Protein AF-A0A847YAA8-F1 (afdb_monomer_lite)

Radius of gyration: 14.62 Å; chains: 1; bounding box: 31×25×46 Å

Sequence (102 aa):
MAKKKAVNKKKREAALGKPLTAREKQVVRLISLGCSVKEAAAVLKLAVSTVDNHKANAMRKLGTDKVALVTRLAIKKRISTLSDRLTPLEKRRSGRKDDGWN

pLDDT: mean 88.73, std 13.27, range [49.28, 98.38]

Structure (mmCIF, N/CA/C/O backbone):
data_AF-A0A847YAA8-F1
#
_entry.id   AF-A0A847YAA8-F1
#
loop_
_atom_site.group_PDB
_atom_site.id
_atom_site.type_symbol
_atom_site.label_atom_id
_atom_site.label_alt_id
_atom_site.label_comp_id
_atom_site.label_asym_id
_atom_site.label_entity_id
_atom_site.label_seq_id
_atom_site.pdbx_PDB_ins_code
_atom_site.Cartn_x
_atom_site.Cartn_y
_atom_site.Cartn_z
_atom_site.occupancy
_atom_site.B_iso_or_equiv
_atom_site.auth_seq_id
_atom_site.auth_comp_id
_atom_site.auth_asym_id
_atom_site.auth_atom_id
_atom_site.pdbx_PDB_model_num
ATOM 1 N N . MET A 1 1 ? 17.802 -2.231 26.398 1.00 57.50 1 MET A N 1
ATOM 2 C CA . MET A 1 1 ? 16.939 -2.648 25.258 1.00 57.50 1 MET A CA 1
ATOM 3 C C . MET A 1 1 ? 15.418 -2.585 25.531 1.00 57.50 1 MET A C 1
ATOM 5 O O . MET A 1 1 ? 14.656 -2.516 24.573 1.00 57.50 1 MET A O 1
ATOM 9 N N . ALA A 1 2 ? 14.942 -2.527 26.788 1.00 60.06 2 ALA A N 1
ATOM 10 C CA . ALA A 1 2 ? 13.504 -2.538 27.128 1.00 60.06 2 ALA A CA 1
ATOM 11 C C . ALA A 1 2 ? 12.713 -1.251 26.776 1.00 60.06 2 ALA A C 1
ATOM 13 O O . ALA A 1 2 ? 11.557 -1.331 26.362 1.00 60.06 2 ALA A O 1
ATOM 14 N N . LYS A 1 3 ? 13.339 -0.065 26.849 1.00 55.25 3 LYS A N 1
ATOM 15 C CA . LYS A 1 3 ? 12.664 1.227 26.592 1.00 55.25 3 LYS A CA 1
ATOM 16 C C . LYS A 1 3 ? 12.156 1.382 25.143 1.00 55.25 3 LYS A C 1
ATOM 18 O O . LYS A 1 3 ? 11.055 1.882 24.933 1.00 55.25 3 LYS A O 1
ATOM 23 N N . LYS A 1 4 ? 12.895 0.882 24.136 1.00 57.88 4 LYS A N 1
ATOM 24 C CA . LYS A 1 4 ? 12.489 0.950 22.710 1.00 57.88 4 LYS A CA 1
ATOM 25 C C . LYS A 1 4 ? 11.220 0.137 22.407 1.00 57.88 4 LYS A C 1
ATOM 27 O O . LYS A 1 4 ? 10.392 0.585 21.616 1.00 57.88 4 LYS A O 1
ATOM 32 N N . LYS A 1 5 ? 11.037 -1.032 23.040 1.00 60.47 5 LYS A N 1
ATOM 33 C CA . LYS A 1 5 ? 9.853 -1.887 22.823 1.00 60.47 5 LYS A CA 1
ATOM 34 C C . LYS A 1 5 ? 8.568 -1.234 23.353 1.00 60.47 5 LYS A C 1
ATOM 36 O O . LYS A 1 5 ? 7.559 -1.240 22.651 1.00 60.47 5 LYS A O 1
ATOM 41 N N . ALA A 1 6 ? 8.624 -0.614 24.534 1.00 66.88 6 ALA A N 1
ATOM 42 C CA . ALA A 1 6 ? 7.477 0.064 25.146 1.00 66.88 6 ALA A CA 1
ATOM 43 C C . ALA A 1 6 ? 7.008 1.289 24.335 1.00 66.88 6 ALA A C 1
ATOM 45 O O . ALA A 1 6 ? 5.813 1.452 24.088 1.00 66.88 6 ALA A O 1
ATOM 46 N N . VAL A 1 7 ? 7.948 2.101 23.835 1.00 67.44 7 VAL A N 1
ATOM 47 C CA . VAL A 1 7 ? 7.640 3.268 22.985 1.00 67.44 7 VAL A CA 1
ATOM 48 C C . VAL A 1 7 ? 6.984 2.842 21.667 1.00 67.44 7 VAL A C 1
ATOM 50 O O . VAL A 1 7 ? 6.008 3.454 21.228 1.00 67.44 7 VAL A O 1
ATOM 53 N N . ASN A 1 8 ? 7.466 1.756 21.050 1.00 73.31 8 ASN A N 1
ATOM 54 C CA . ASN A 1 8 ? 6.894 1.263 19.798 1.00 73.31 8 ASN A CA 1
ATOM 55 C C . ASN A 1 8 ? 5.485 0.670 19.993 1.00 73.31 8 ASN A C 1
ATOM 57 O O . ASN A 1 8 ? 4.631 0.844 19.127 1.00 73.31 8 ASN A O 1
ATOM 61 N N . LYS A 1 9 ? 5.210 0.031 21.140 1.00 71.19 9 LYS A N 1
ATOM 62 C CA . LYS A 1 9 ? 3.871 -0.477 21.493 1.00 71.19 9 LYS A CA 1
ATOM 63 C C . LYS A 1 9 ? 2.850 0.660 21.617 1.00 71.19 9 LYS A C 1
ATOM 65 O O . LYS A 1 9 ? 1.844 0.645 20.913 1.00 71.19 9 LYS A O 1
ATOM 70 N N . LYS A 1 10 ? 3.171 1.702 22.392 1.00 71.75 10 LYS A N 1
ATOM 71 C CA . LYS A 1 10 ? 2.291 2.868 22.597 1.00 71.75 10 LYS A CA 1
ATOM 72 C C . LYS A 1 10 ? 1.976 3.597 21.280 1.00 71.75 10 LYS A C 1
ATOM 74 O O . LYS A 1 10 ? 0.845 4.007 21.037 1.00 71.75 10 LYS A O 1
ATOM 79 N N . LYS A 1 11 ? 2.957 3.692 20.371 1.00 70.19 11 LYS A N 1
ATOM 80 C CA . LYS A 1 11 ? 2.774 4.276 19.027 1.00 70.19 11 LYS A CA 1
ATOM 81 C C . LYS A 1 11 ? 1.915 3.403 18.096 1.00 70.19 11 LYS A C 1
ATOM 83 O O . LYS A 1 11 ? 1.255 3.944 17.208 1.00 70.19 11 LYS A O 1
ATOM 88 N N . ARG A 1 12 ? 1.917 2.073 18.270 1.00 69.19 12 ARG A N 1
ATOM 89 C CA . ARG A 1 12 ? 1.026 1.144 17.545 1.00 69.19 12 ARG A CA 1
ATOM 90 C C . ARG A 1 12 ? -0.418 1.294 18.001 1.00 69.19 12 ARG A C 1
ATOM 92 O O . ARG A 1 12 ? -1.277 1.484 17.148 1.00 69.19 12 ARG A O 1
ATOM 99 N N . GLU A 1 13 ? -0.652 1.312 19.307 1.00 75.62 13 GLU A N 1
ATOM 100 C CA . GLU A 1 13 ? -1.982 1.514 19.896 1.00 75.62 13 GLU A CA 1
ATOM 101 C C . GLU A 1 13 ? -2.568 2.873 19.495 1.00 75.62 13 GLU A C 1
ATOM 103 O O . GLU A 1 13 ? -3.678 2.939 18.982 1.00 75.62 13 GLU A O 1
ATOM 108 N N . ALA A 1 14 ? -1.774 3.946 19.575 1.00 77.06 14 ALA A N 1
ATOM 109 C CA . ALA A 1 14 ? -2.214 5.284 19.182 1.00 77.06 14 ALA A CA 1
ATOM 110 C C . ALA A 1 14 ? -2.495 5.447 17.677 1.00 77.06 14 ALA A C 1
ATOM 112 O O . ALA A 1 14 ? -3.039 6.473 17.269 1.00 77.06 14 ALA A O 1
ATOM 113 N N . ALA A 1 15 ? -2.059 4.517 16.824 1.00 78.62 15 ALA A N 1
ATOM 114 C CA . ALA A 1 15 ? -2.300 4.560 15.383 1.00 78.62 15 ALA A CA 1
ATOM 115 C C . ALA A 1 15 ? -3.409 3.603 14.931 1.00 78.62 15 ALA A C 1
ATOM 117 O O . ALA A 1 15 ? -3.905 3.758 13.814 1.00 78.62 15 ALA A O 1
ATOM 118 N N . LEU A 1 16 ? -3.785 2.638 15.770 1.00 85.69 16 LEU A N 1
ATOM 119 C CA . LEU A 1 16 ? -4.816 1.656 15.476 1.00 85.69 16 LEU A CA 1
ATOM 120 C C . LEU A 1 16 ? -6.153 2.357 15.208 1.00 85.69 16 LEU A C 1
ATOM 122 O O . LEU A 1 16 ? -6.544 3.268 15.932 1.00 85.69 16 LEU A O 1
ATOM 126 N N . GLY A 1 17 ? -6.840 1.970 14.134 1.00 83.38 17 GLY A N 1
ATOM 127 C CA . GLY A 1 17 ? -8.149 2.531 13.793 1.00 83.38 17 GLY A CA 1
ATOM 128 C C . GLY A 1 17 ? -8.117 3.927 13.162 1.00 83.38 17 GLY A C 1
ATOM 129 O O . GLY A 1 17 ? -9.160 4.393 12.705 1.00 83.38 17 GLY A O 1
ATOM 130 N N . LYS A 1 18 ? -6.949 4.581 13.047 1.00 91.19 18 LYS A N 1
ATOM 131 C CA . LYS A 1 18 ? -6.846 5.852 12.314 1.00 91.19 18 LYS A CA 1
ATOM 132 C C . LYS A 1 18 ? -7.166 5.665 10.826 1.00 91.19 18 LYS A C 1
ATOM 134 O O . LYS A 1 18 ? -6.776 4.648 10.242 1.00 91.19 18 LYS A O 1
ATOM 139 N N . PRO A 1 19 ? -7.789 6.663 10.172 1.00 93.50 19 PRO A N 1
ATOM 140 C CA . PRO A 1 19 ? -7.986 6.641 8.731 1.00 93.50 19 PRO A CA 1
ATOM 141 C C . PRO A 1 19 ? -6.667 6.473 7.966 1.00 93.50 19 PRO A C 1
ATOM 143 O O . PRO A 1 19 ? -5.625 7.049 8.314 1.00 93.50 19 PRO A O 1
ATOM 146 N N . LEU A 1 20 ? -6.719 5.678 6.896 1.00 96.00 20 LEU A N 1
ATOM 147 C CA . LEU A 1 20 ? -5.615 5.586 5.949 1.00 96.00 20 LEU A CA 1
ATOM 148 C C . LEU A 1 20 ? -5.526 6.873 5.129 1.00 96.00 20 LEU A C 1
ATOM 150 O O . LEU A 1 20 ? -6.546 7.383 4.655 1.00 96.00 20 LEU A O 1
ATOM 154 N N . THR A 1 21 ? -4.308 7.368 4.926 1.00 97.00 21 THR A N 1
ATOM 155 C CA . THR A 1 21 ? -4.052 8.475 3.997 1.00 97.00 21 THR A CA 1
ATOM 156 C C . THR A 1 21 ? -4.265 8.023 2.553 1.00 97.00 21 THR A C 1
ATOM 158 O O . THR A 1 21 ? -4.298 6.825 2.263 1.00 97.00 21 THR A O 1
ATOM 161 N N . ALA A 1 22 ? -4.371 8.970 1.617 1.00 97.19 22 ALA A N 1
ATOM 162 C CA . ALA A 1 22 ? -4.509 8.650 0.195 1.00 97.19 22 ALA A CA 1
ATOM 163 C C . ALA A 1 22 ? -3.381 7.728 -0.306 1.00 97.19 22 ALA A C 1
ATOM 165 O O . ALA A 1 22 ? -3.639 6.738 -0.989 1.00 97.19 22 ALA A O 1
ATOM 166 N N . ARG A 1 23 ? -2.136 7.996 0.107 1.00 97.44 23 ARG A N 1
ATOM 167 C CA . ARG A 1 23 ? -0.981 7.198 -0.318 1.00 97.44 23 ARG A CA 1
ATOM 168 C C . ARG A 1 23 ? -0.954 5.810 0.309 1.00 97.44 23 ARG A C 1
ATOM 170 O O . ARG A 1 23 ? -0.652 4.835 -0.368 1.00 97.44 23 ARG A O 1
ATOM 177 N N . GLU A 1 24 ? -1.331 5.703 1.579 1.00 97.75 24 GLU A N 1
ATOM 178 C CA . GLU A 1 24 ? -1.486 4.411 2.252 1.00 97.75 24 GLU A CA 1
ATOM 179 C C . 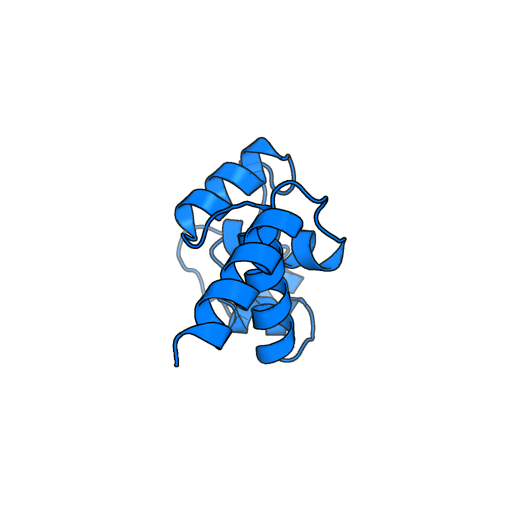GLU A 1 24 ? -2.580 3.559 1.597 1.00 97.75 24 GLU A C 1
ATOM 181 O O . GLU A 1 24 ? -2.374 2.364 1.409 1.00 97.75 24 GLU A O 1
ATOM 186 N N . LYS A 1 25 ? -3.709 4.161 1.191 1.00 98.00 25 LYS A N 1
ATOM 187 C CA . LYS A 1 25 ? -4.772 3.459 0.450 1.00 98.00 25 LYS A CA 1
ATOM 188 C C . LYS A 1 25 ? -4.271 2.922 -0.891 1.00 98.00 25 LYS A C 1
ATOM 190 O O . LYS A 1 25 ? -4.538 1.769 -1.202 1.00 98.00 25 LYS A O 1
ATOM 195 N N . GLN A 1 26 ? -3.515 3.719 -1.649 1.00 98.12 26 GLN A N 1
ATOM 196 C CA . GLN A 1 26 ? -2.920 3.278 -2.919 1.00 98.12 26 GLN A CA 1
ATOM 197 C C . GLN A 1 26 ? -1.977 2.085 -2.722 1.00 98.12 26 GLN A C 1
ATOM 199 O O . GLN A 1 26 ? -2.057 1.107 -3.459 1.00 98.12 26 GLN A O 1
ATOM 204 N N . VAL A 1 27 ? -1.121 2.135 -1.698 1.00 98.06 27 VAL A N 1
ATOM 205 C CA . VAL A 1 27 ? -0.211 1.027 -1.373 1.00 98.06 27 VAL A CA 1
ATOM 206 C C . VAL A 1 27 ? -0.985 -0.217 -0.932 1.00 98.06 27 VAL A C 1
ATOM 208 O O . VAL A 1 27 ? -0.692 -1.309 -1.406 1.00 98.06 27 VAL A O 1
ATOM 211 N N . VAL A 1 28 ? -2.003 -0.067 -0.079 1.00 97.94 28 VAL A N 1
ATOM 212 C CA . VAL A 1 28 ? -2.865 -1.182 0.349 1.00 97.94 28 VAL A CA 1
ATOM 213 C C . VAL A 1 28 ? -3.596 -1.814 -0.833 1.00 97.94 28 VAL A C 1
ATOM 215 O O . VAL A 1 28 ? -3.623 -3.037 -0.898 1.00 97.94 28 VAL A O 1
ATOM 218 N N . ARG A 1 29 ? -4.123 -1.015 -1.774 1.00 97.81 29 ARG A N 1
ATOM 219 C CA . ARG A 1 29 ? -4.755 -1.518 -3.005 1.00 97.81 29 ARG A CA 1
ATOM 220 C C . ARG A 1 29 ? -3.782 -2.375 -3.814 1.00 97.81 29 ARG A C 1
ATOM 222 O O . ARG A 1 29 ? -4.102 -3.502 -4.161 1.00 97.81 29 ARG A O 1
ATOM 229 N N . LEU A 1 30 ? -2.580 -1.873 -4.093 1.00 96.88 30 LEU A N 1
ATOM 230 C CA . LEU A 1 30 ? -1.606 -2.626 -4.893 1.00 96.88 30 LEU A CA 1
ATOM 231 C C . LEU A 1 30 ? -1.184 -3.925 -4.195 1.00 96.88 30 LEU A C 1
ATOM 233 O O . LEU A 1 30 ? -1.107 -4.968 -4.835 1.00 96.88 30 LEU A O 1
ATOM 237 N N . ILE A 1 31 ? -0.987 -3.889 -2.875 1.00 96.12 31 ILE A N 1
ATOM 238 C CA . ILE A 1 31 ? -0.678 -5.087 -2.085 1.00 96.12 31 ILE A CA 1
ATOM 239 C C . ILE A 1 31 ? -1.846 -6.083 -2.092 1.00 96.12 31 ILE A C 1
ATOM 241 O O . ILE A 1 31 ? -1.602 -7.282 -2.189 1.00 96.12 31 ILE A O 1
ATOM 245 N N . SER A 1 32 ? -3.102 -5.623 -2.009 1.00 96.19 32 SER A N 1
ATOM 246 C CA . SER A 1 32 ? -4.268 -6.516 -2.085 1.00 96.19 32 SER A CA 1
ATOM 247 C C . SER A 1 32 ? -4.447 -7.144 -3.466 1.00 96.19 32 SER A C 1
ATOM 249 O O . SER A 1 32 ? -5.010 -8.226 -3.558 1.00 96.19 32 SER A O 1
ATOM 251 N N . LEU A 1 33 ? -3.921 -6.505 -4.515 1.00 93.94 33 LEU A N 1
ATOM 252 C CA . LEU A 1 33 ? -3.814 -7.057 -5.872 1.00 93.94 33 LEU A CA 1
ATOM 253 C C . LEU A 1 33 ? -2.578 -7.963 -6.054 1.00 93.94 33 LEU A C 1
ATOM 255 O O . LEU A 1 33 ? -2.238 -8.359 -7.169 1.00 93.94 33 LEU A O 1
ATOM 259 N N . GLY A 1 34 ? -1.866 -8.276 -4.969 1.00 92.56 34 GLY A N 1
ATOM 260 C CA . GLY A 1 34 ? -0.711 -9.169 -4.972 1.00 92.56 34 GLY A CA 1
ATOM 261 C C . GLY A 1 34 ? 0.611 -8.515 -5.373 1.00 92.56 34 GLY A C 1
ATOM 262 O O . GLY A 1 34 ? 1.594 -9.232 -5.518 1.00 92.56 34 GLY A O 1
ATOM 263 N N . CYS A 1 35 ? 0.677 -7.187 -5.533 1.00 94.12 35 CYS A N 1
ATOM 264 C CA . CYS A 1 35 ? 1.947 -6.537 -5.847 1.00 94.12 35 CYS A CA 1
ATOM 265 C C . CYS A 1 35 ? 2.935 -6.620 -4.678 1.00 94.12 35 CYS A C 1
ATOM 267 O O . CYS A 1 35 ? 2.604 -6.327 -3.521 1.00 94.12 35 CYS A O 1
ATOM 269 N N . SER A 1 36 ? 4.195 -6.898 -5.001 1.00 95.00 36 SER A N 1
ATOM 270 C CA . SER A 1 36 ? 5.305 -6.711 -4.071 1.00 95.00 36 SER A CA 1
ATOM 271 C C . SER A 1 36 ? 5.555 -5.221 -3.791 1.00 95.00 36 SER A C 1
ATOM 273 O O . SER A 1 36 ? 5.115 -4.331 -4.519 1.00 95.00 36 SER A O 1
ATOM 275 N N . VAL A 1 37 ? 6.319 -4.917 -2.736 1.00 96.56 37 VAL A N 1
ATOM 276 C CA . VAL A 1 37 ? 6.703 -3.528 -2.411 1.00 96.56 37 VAL A CA 1
ATOM 277 C C . VAL A 1 37 ? 7.497 -2.888 -3.555 1.00 96.56 37 VAL A C 1
ATOM 279 O O . VAL A 1 37 ? 7.317 -1.706 -3.839 1.00 96.56 37 VAL A O 1
ATOM 282 N N . LYS A 1 38 ? 8.343 -3.671 -4.238 1.00 96.62 38 LYS A N 1
ATOM 283 C CA . LYS A 1 38 ? 9.131 -3.209 -5.389 1.00 96.62 38 LYS A CA 1
ATOM 284 C C . LYS A 1 38 ? 8.232 -2.864 -6.575 1.00 96.62 38 LYS A C 1
ATOM 286 O O . LYS A 1 38 ? 8.370 -1.794 -7.159 1.00 96.62 38 LYS A O 1
ATOM 291 N N . GLU A 1 39 ? 7.270 -3.728 -6.878 1.00 96.00 39 GLU A N 1
ATOM 292 C CA . GLU A 1 39 ? 6.300 -3.513 -7.955 1.00 96.00 39 GLU A CA 1
ATOM 293 C C . GLU A 1 39 ? 5.405 -2.309 -7.669 1.00 96.00 39 GLU A C 1
ATOM 295 O O . GLU A 1 39 ? 5.230 -1.441 -8.521 1.00 96.00 39 GLU A O 1
ATOM 300 N N . ALA A 1 40 ? 4.892 -2.204 -6.442 1.00 97.25 40 ALA A N 1
ATOM 301 C CA . ALA A 1 40 ? 4.091 -1.063 -6.026 1.00 97.25 40 ALA A CA 1
ATOM 302 C C . ALA A 1 40 ? 4.893 0.247 -6.101 1.00 97.25 40 ALA A C 1
ATOM 304 O O . ALA A 1 40 ? 4.362 1.271 -6.527 1.00 97.25 40 ALA A O 1
ATOM 305 N N . ALA A 1 41 ? 6.182 0.226 -5.750 1.00 98.00 41 ALA A N 1
ATOM 306 C CA . ALA A 1 41 ? 7.074 1.372 -5.909 1.00 98.00 41 ALA A CA 1
ATOM 307 C C . ALA A 1 41 ? 7.241 1.784 -7.376 1.00 98.00 41 ALA A C 1
ATOM 309 O O . ALA A 1 41 ? 7.110 2.971 -7.688 1.00 98.00 41 ALA A O 1
ATOM 310 N N . ALA A 1 42 ? 7.420 0.820 -8.280 1.00 97.12 42 ALA A N 1
ATOM 311 C CA . ALA A 1 42 ? 7.501 1.082 -9.714 1.00 97.12 42 ALA A CA 1
ATOM 312 C C . ALA A 1 42 ? 6.186 1.661 -10.274 1.00 97.12 42 ALA A C 1
ATOM 314 O O . ALA A 1 42 ? 6.193 2.659 -10.998 1.00 97.12 42 ALA A O 1
ATOM 315 N N . VAL A 1 43 ? 5.039 1.104 -9.872 1.00 97.19 43 VAL A N 1
ATOM 316 C CA . VAL A 1 43 ? 3.706 1.597 -10.255 1.00 97.19 43 VAL A CA 1
ATOM 317 C C . VAL A 1 43 ? 3.489 3.042 -9.805 1.00 97.19 43 VAL A C 1
ATOM 319 O O . VAL A 1 43 ? 3.080 3.898 -10.602 1.00 97.19 43 VAL A O 1
ATOM 322 N N . LEU A 1 44 ? 3.795 3.313 -8.534 1.00 97.44 44 LEU A N 1
ATOM 323 C CA . LEU A 1 44 ? 3.564 4.593 -7.873 1.00 97.44 44 LEU A CA 1
ATOM 324 C C . LEU A 1 44 ? 4.660 5.635 -8.141 1.00 97.44 44 LEU A C 1
ATOM 326 O O . LEU A 1 44 ? 4.503 6.770 -7.681 1.00 97.44 44 LEU A O 1
ATOM 330 N N . LYS A 1 45 ? 5.726 5.268 -8.869 1.00 97.25 45 LYS A N 1
ATOM 331 C CA . LYS A 1 45 ? 6.922 6.087 -9.129 1.00 97.25 45 LYS A CA 1
ATOM 332 C C . LYS A 1 45 ? 7.557 6.628 -7.840 1.00 97.25 45 LYS A C 1
ATOM 334 O O . LYS A 1 45 ? 7.768 7.828 -7.696 1.00 97.25 45 LYS A O 1
ATOM 339 N N . LEU A 1 46 ? 7.815 5.742 -6.880 1.00 97.44 46 LEU A N 1
ATOM 340 C CA . LEU A 1 46 ? 8.473 6.070 -5.611 1.00 97.44 46 LEU A CA 1
ATOM 341 C C . LEU A 1 46 ? 9.690 5.190 -5.364 1.00 97.44 46 LEU A C 1
ATOM 343 O O . LEU A 1 46 ? 9.825 4.119 -5.946 1.00 97.44 46 LEU A O 1
ATOM 347 N N . ALA A 1 47 ? 10.523 5.606 -4.412 1.00 98.12 47 ALA A N 1
ATOM 348 C CA . ALA A 1 47 ? 11.513 4.719 -3.829 1.00 98.12 47 ALA A CA 1
ATOM 349 C C . ALA A 1 47 ? 10.835 3.553 -3.086 1.00 98.12 47 ALA A C 1
ATOM 351 O O . ALA A 1 47 ? 9.798 3.714 -2.432 1.00 98.12 47 ALA A O 1
ATOM 352 N N . VAL A 1 48 ? 11.464 2.376 -3.143 1.00 98.25 48 VAL A N 1
ATOM 353 C CA . VAL A 1 48 ? 10.999 1.155 -2.462 1.00 98.25 48 VAL A CA 1
ATOM 354 C C . VAL A 1 48 ? 10.846 1.391 -0.957 1.00 98.25 48 VAL A C 1
ATOM 356 O O . VAL A 1 48 ? 9.839 0.998 -0.374 1.00 98.25 48 VAL A O 1
ATOM 359 N N . SER A 1 49 ? 11.792 2.108 -0.343 1.00 97.94 49 SER A N 1
ATOM 360 C CA . SER A 1 49 ? 11.759 2.473 1.079 1.00 97.94 49 SER A CA 1
ATOM 361 C C . SER A 1 49 ? 10.556 3.350 1.440 1.00 97.94 49 SER A C 1
ATOM 363 O O . SER A 1 49 ? 9.955 3.181 2.499 1.00 97.94 49 SER A O 1
ATOM 365 N N . THR A 1 50 ? 10.145 4.259 0.554 1.00 98.06 50 THR A N 1
ATOM 366 C CA . THR A 1 50 ? 8.960 5.100 0.763 1.00 98.06 50 THR A CA 1
ATOM 367 C C . THR A 1 50 ? 7.682 4.265 0.748 1.00 98.06 50 THR A C 1
ATOM 369 O O . THR A 1 50 ? 6.819 4.442 1.609 1.00 98.06 50 THR A O 1
ATOM 372 N N . VAL A 1 51 ? 7.554 3.327 -0.196 1.00 98.38 51 VAL A N 1
ATOM 373 C CA . VAL A 1 51 ? 6.399 2.416 -0.242 1.00 98.38 51 VAL A CA 1
ATOM 374 C C . VAL A 1 51 ? 6.384 1.479 0.956 1.00 98.38 51 VAL A C 1
ATOM 376 O O . VAL A 1 51 ? 5.319 1.278 1.537 1.00 98.38 51 VAL A O 1
ATOM 379 N N . ASP A 1 52 ? 7.540 0.968 1.377 1.00 98.06 52 ASP A N 1
ATOM 380 C CA . ASP A 1 52 ? 7.638 0.132 2.573 1.00 98.06 52 ASP A CA 1
ATOM 381 C C . ASP A 1 52 ? 7.198 0.894 3.833 1.00 98.06 52 ASP A C 1
ATO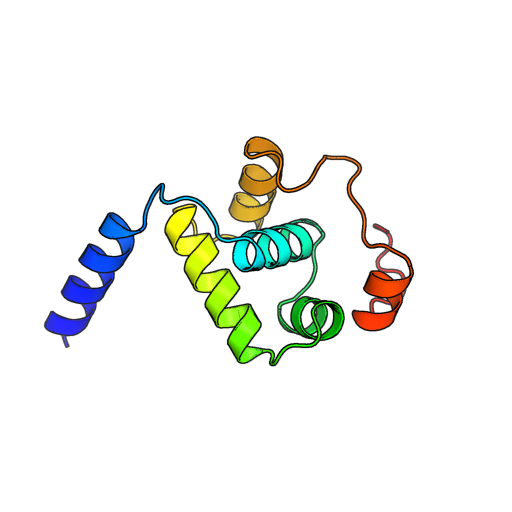M 383 O O . ASP A 1 52 ? 6.379 0.405 4.614 1.00 98.06 52 ASP A O 1
ATOM 387 N N . ASN A 1 53 ? 7.608 2.160 3.964 1.00 97.94 53 ASN A N 1
ATOM 388 C CA . ASN A 1 53 ? 7.154 3.040 5.041 1.00 97.94 53 ASN A CA 1
ATOM 389 C C . ASN A 1 53 ? 5.632 3.258 5.012 1.00 97.94 53 ASN A C 1
ATOM 391 O O . ASN A 1 53 ? 4.970 3.175 6.052 1.00 97.94 53 ASN A O 1
ATOM 395 N N . HIS A 1 54 ? 5.045 3.516 3.839 1.00 98.12 54 HIS A N 1
ATOM 396 C CA . HIS A 1 54 ? 3.591 3.638 3.702 1.00 98.12 54 HIS A CA 1
AT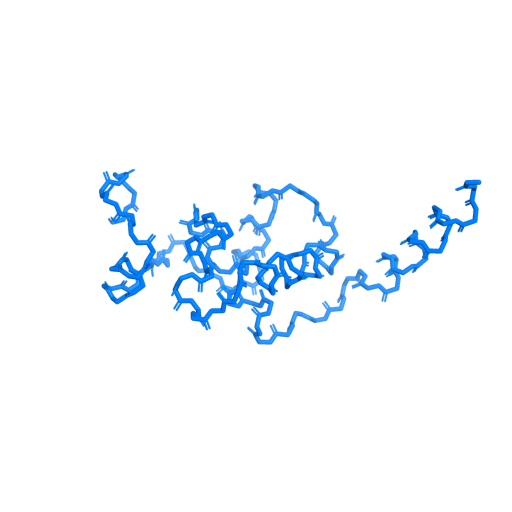OM 397 C C . HIS A 1 54 ? 2.869 2.328 4.036 1.00 98.12 54 HIS A C 1
ATOM 399 O O . HIS A 1 54 ? 1.877 2.361 4.764 1.00 98.12 54 HIS A O 1
ATOM 405 N N . LYS A 1 55 ? 3.383 1.180 3.578 1.00 97.44 55 LYS A N 1
ATOM 406 C CA . LYS A 1 55 ? 2.864 -0.153 3.906 1.00 97.44 55 LYS A CA 1
ATOM 407 C C . LYS A 1 55 ? 2.883 -0.384 5.415 1.00 97.44 55 LYS A C 1
ATOM 409 O O . LYS A 1 55 ? 1.844 -0.704 5.984 1.00 97.44 55 LYS A O 1
ATOM 414 N N . ALA A 1 56 ? 4.018 -0.167 6.076 1.00 96.31 56 ALA A N 1
ATOM 415 C CA . ALA A 1 56 ? 4.163 -0.356 7.518 1.00 96.31 56 ALA A CA 1
ATOM 416 C C . ALA A 1 56 ? 3.221 0.560 8.320 1.00 96.31 56 ALA A C 1
ATOM 418 O O . ALA A 1 56 ? 2.613 0.139 9.309 1.00 96.31 56 ALA A O 1
ATOM 419 N N . ASN A 1 57 ? 3.054 1.810 7.879 1.00 96.38 57 ASN A N 1
ATOM 420 C CA . ASN A 1 57 ? 2.103 2.746 8.474 1.00 96.38 57 ASN A CA 1
ATOM 421 C C . ASN A 1 57 ? 0.651 2.290 8.292 1.00 96.38 57 ASN A C 1
ATOM 423 O O . ASN A 1 57 ? -0.103 2.286 9.267 1.00 96.38 57 ASN A O 1
ATOM 427 N N . ALA A 1 58 ? 0.276 1.858 7.088 1.00 96.62 58 ALA A N 1
ATOM 428 C CA . ALA A 1 58 ? -1.060 1.358 6.795 1.00 96.62 58 ALA A CA 1
ATOM 429 C C . ALA A 1 58 ? -1.384 0.091 7.597 1.00 96.62 58 ALA A C 1
ATOM 431 O O . ALA A 1 58 ? -2.410 0.025 8.263 1.00 96.62 58 ALA A O 1
ATOM 432 N N . MET A 1 59 ? -0.470 -0.878 7.612 1.00 95.81 59 MET A N 1
ATOM 433 C CA . MET A 1 59 ? -0.562 -2.125 8.376 1.00 95.81 59 MET A CA 1
ATOM 434 C C . MET A 1 59 ? -0.747 -1.874 9.875 1.00 95.81 59 MET A C 1
ATOM 436 O O . MET A 1 59 ? -1.622 -2.462 10.510 1.00 95.81 59 MET A O 1
ATOM 440 N N . ARG A 1 60 ? -0.008 -0.909 10.436 1.00 95.12 60 ARG A N 1
ATOM 441 C CA . ARG A 1 60 ? -0.190 -0.474 11.826 1.00 95.12 60 ARG A CA 1
ATOM 442 C C . ARG A 1 60 ? -1.586 0.101 12.077 1.00 95.12 60 ARG A C 1
ATOM 444 O O . ARG A 1 60 ? -2.199 -0.253 13.077 1.00 95.12 60 ARG A O 1
ATOM 451 N N . LYS A 1 61 ? -2.096 0.952 11.181 1.00 95.31 61 LYS A N 1
ATOM 452 C CA . LYS A 1 61 ? -3.448 1.530 11.293 1.00 95.31 61 LYS A CA 1
ATOM 453 C C . LYS A 1 61 ? -4.553 0.482 11.136 1.00 95.31 61 LYS A C 1
ATOM 455 O O . LYS A 1 61 ? -5.578 0.562 11.809 1.00 95.31 61 LYS A O 1
ATOM 460 N N . LEU A 1 62 ? -4.323 -0.513 10.279 1.00 94.88 62 LEU A N 1
ATOM 461 C CA . LEU A 1 62 ? -5.198 -1.666 10.067 1.00 94.88 62 LEU A CA 1
ATOM 462 C C . LEU A 1 62 ? -5.112 -2.709 11.192 1.00 94.88 62 LEU A C 1
ATOM 464 O O . LEU A 1 62 ? -5.982 -3.570 11.270 1.00 94.88 62 LEU A O 1
ATOM 468 N N . GLY A 1 63 ? -4.093 -2.633 12.052 1.00 94.44 63 GLY A N 1
ATOM 469 C CA . GLY A 1 63 ? -3.901 -3.563 13.163 1.00 94.44 63 GLY A CA 1
ATOM 470 C C . GLY A 1 63 ? -3.397 -4.941 12.742 1.00 94.44 63 GLY A C 1
ATOM 471 O O . GLY A 1 63 ? -3.655 -5.918 13.435 1.00 94.44 63 GLY A O 1
ATOM 472 N N . THR A 1 64 ? -2.700 -5.050 11.608 1.00 93.56 64 THR A N 1
ATOM 473 C CA . THR A 1 64 ? -2.200 -6.337 11.114 1.00 93.56 64 THR A CA 1
ATOM 474 C C . THR A 1 64 ? -0.834 -6.214 10.456 1.00 93.56 64 THR A C 1
ATOM 476 O O . THR A 1 64 ? -0.542 -5.222 9.801 1.00 93.56 64 THR A O 1
ATOM 479 N N . ASP A 1 65 ? -0.005 -7.239 10.610 1.00 93.75 65 ASP A N 1
ATOM 480 C CA . ASP A 1 65 ? 1.284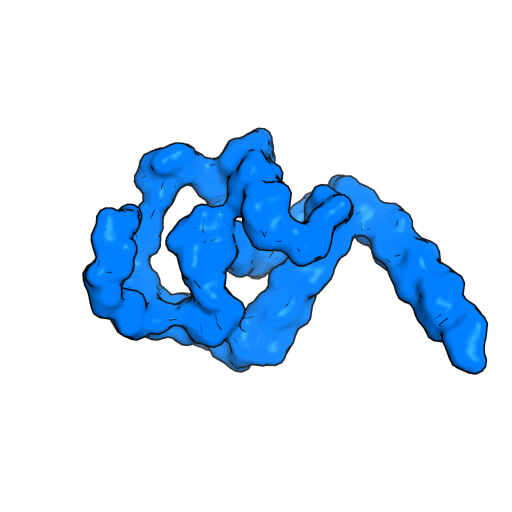 -7.431 9.944 1.00 93.75 65 ASP A CA 1
ATOM 481 C C . ASP A 1 65 ? 1.243 -8.540 8.872 1.00 93.75 65 ASP A C 1
ATOM 483 O O . ASP A 1 65 ? 2.255 -8.817 8.231 1.00 93.75 65 ASP A O 1
ATOM 487 N N . LYS A 1 66 ? 0.069 -9.136 8.618 1.00 95.56 66 LYS A N 1
ATOM 488 C CA . LYS A 1 66 ? -0.112 -10.208 7.629 1.00 95.56 66 LYS A CA 1
ATOM 489 C C . LYS A 1 66 ? -0.743 -9.669 6.351 1.00 95.56 66 LYS A C 1
ATOM 491 O O . LYS A 1 66 ? -1.829 -9.093 6.380 1.00 95.56 66 LYS A O 1
ATOM 496 N N . VAL A 1 67 ? -0.112 -9.929 5.208 1.00 94.75 67 VAL A N 1
ATOM 497 C CA . VAL A 1 67 ? -0.593 -9.476 3.887 1.00 94.75 67 VAL A CA 1
ATOM 498 C C . VAL A 1 67 ? -1.982 -10.038 3.550 1.00 94.75 67 VAL A C 1
ATOM 500 O O . VAL A 1 67 ? -2.838 -9.306 3.055 1.00 94.75 67 VAL A O 1
ATOM 503 N N . ALA A 1 68 ? -2.262 -11.296 3.903 1.00 96.06 68 ALA A N 1
ATOM 504 C CA . ALA A 1 68 ? -3.587 -11.895 3.710 1.00 96.06 68 ALA A CA 1
ATOM 505 C C . ALA A 1 68 ? -4.693 -11.125 4.461 1.00 96.06 68 ALA A C 1
ATOM 507 O O . ALA A 1 68 ? -5.770 -10.867 3.922 1.00 96.06 68 ALA A O 1
ATOM 508 N N . LEU A 1 69 ? -4.410 -10.682 5.691 1.00 96.69 69 LEU A N 1
ATOM 509 C CA . LEU A 1 69 ? -5.346 -9.869 6.469 1.00 96.69 69 LEU A CA 1
ATOM 510 C C . LEU A 1 69 ? -5.485 -8.458 5.893 1.00 96.69 69 LEU A C 1
ATOM 512 O O . LEU A 1 69 ? -6.598 -7.938 5.862 1.00 96.69 69 LEU A O 1
ATOM 516 N N . VAL A 1 70 ? -4.403 -7.856 5.383 1.00 96.38 70 VAL A N 1
ATOM 517 C CA . VAL A 1 70 ? -4.477 -6.580 4.648 1.00 96.38 70 VAL A CA 1
ATOM 518 C C . VAL A 1 70 ? -5.417 -6.702 3.450 1.00 96.38 70 VAL A C 1
ATOM 520 O O . VAL A 1 70 ? -6.274 -5.843 3.280 1.00 96.38 70 VAL A O 1
ATOM 523 N N . THR A 1 71 ? -5.316 -7.786 2.680 1.00 96.25 71 THR A N 1
ATOM 524 C CA . THR A 1 71 ? -6.174 -8.051 1.511 1.00 96.25 71 THR A CA 1
ATOM 525 C C . THR A 1 71 ? -7.648 -8.133 1.910 1.00 96.25 71 THR A C 1
ATOM 527 O O . THR A 1 71 ? -8.483 -7.393 1.388 1.00 96.25 71 THR A O 1
ATOM 530 N N . ARG A 1 72 ? -7.970 -8.938 2.932 1.00 96.75 72 ARG A N 1
ATOM 531 C CA . ARG A 1 72 ? -9.335 -9.037 3.476 1.00 96.75 72 ARG A CA 1
ATOM 532 C C . ARG A 1 72 ? -9.862 -7.684 3.966 1.00 96.75 72 ARG A C 1
ATOM 534 O O . ARG A 1 72 ? -11.023 -7.340 3.740 1.00 96.75 72 ARG A O 1
ATOM 541 N N . LEU A 1 73 ? -9.021 -6.909 4.651 1.00 96.44 73 LEU A N 1
ATOM 542 C CA . LEU A 1 73 ? -9.386 -5.591 5.170 1.00 96.44 73 LEU A CA 1
ATOM 543 C C . LEU A 1 73 ? -9.540 -4.543 4.063 1.00 96.44 73 LEU A C 1
ATOM 545 O O . LEU A 1 73 ? -10.391 -3.666 4.206 1.00 96.44 73 LEU A O 1
ATOM 549 N N . ALA A 1 74 ? -8.768 -4.631 2.979 1.00 96.75 74 ALA A N 1
ATOM 550 C CA . ALA A 1 74 ? -8.885 -3.749 1.823 1.00 96.75 74 ALA A CA 1
ATOM 551 C C . ALA A 1 74 ? -10.271 -3.875 1.178 1.00 96.75 74 ALA A C 1
ATOM 553 O O . ALA A 1 74 ? -10.918 -2.854 0.944 1.00 96.75 74 ALA A O 1
ATOM 554 N N . ILE A 1 75 ? -10.762 -5.108 1.013 1.00 96.62 75 ILE A N 1
ATOM 555 C CA . ILE A 1 75 ? -12.116 -5.3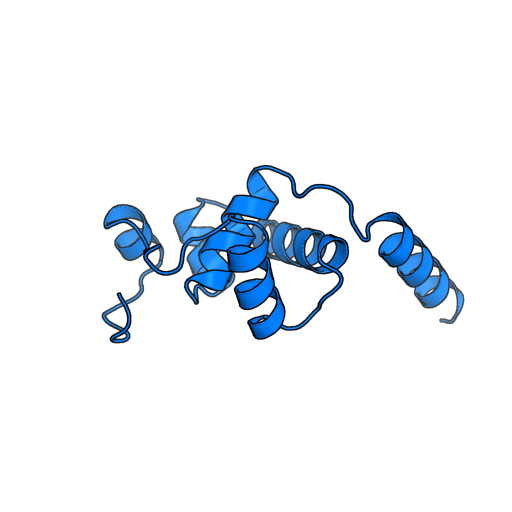91 0.512 1.00 96.62 75 ILE A CA 1
ATOM 556 C C . ILE A 1 75 ? -13.172 -4.900 1.508 1.00 96.62 75 ILE A C 1
ATOM 558 O O . ILE A 1 75 ? -14.051 -4.116 1.152 1.00 96.62 75 ILE A O 1
ATOM 562 N N . LYS A 1 76 ? -13.050 -5.272 2.794 1.00 95.75 76 LYS A N 1
ATOM 563 C CA . LYS A 1 76 ? -13.998 -4.852 3.848 1.00 95.75 76 LYS A CA 1
ATOM 564 C C . LYS A 1 76 ? -14.134 -3.327 3.946 1.00 95.75 76 LYS A C 1
ATOM 566 O O . LYS A 1 76 ? -15.222 -2.822 4.204 1.00 95.75 76 LYS A O 1
ATOM 571 N N . LYS A 1 77 ? -13.034 -2.591 3.766 1.00 94.38 77 LYS A N 1
ATOM 572 C CA . LYS A 1 77 ? -12.988 -1.120 3.826 1.00 94.38 77 LYS A CA 1
ATOM 573 C C . LYS A 1 77 ? -13.211 -0.445 2.465 1.00 94.38 77 LYS A C 1
ATOM 575 O O . LYS A 1 77 ? -13.044 0.770 2.390 1.00 94.38 77 LYS A O 1
ATOM 580 N N . ARG A 1 78 ? -13.575 -1.200 1.417 1.00 95.31 78 ARG A N 1
ATOM 581 C CA . ARG A 1 78 ? -13.818 -0.709 0.045 1.00 95.31 78 ARG A CA 1
ATOM 582 C C . ARG A 1 78 ? -12.648 0.094 -0.543 1.00 95.31 78 ARG A C 1
ATOM 584 O O . ARG A 1 78 ? -12.846 1.059 -1.270 1.00 95.31 78 ARG A O 1
ATOM 591 N N . ILE A 1 79 ? -11.420 -0.285 -0.193 1.00 96.06 79 ILE A N 1
ATOM 592 C CA . ILE A 1 79 ? -10.196 0.260 -0.803 1.00 96.06 79 ILE A CA 1
ATOM 593 C C . ILE A 1 79 ? -9.950 -0.405 -2.160 1.00 96.06 79 ILE A C 1
ATOM 595 O O . ILE A 1 79 ? -9.463 0.237 -3.084 1.00 96.06 79 ILE A O 1
ATOM 599 N N . SER A 1 80 ? -10.292 -1.687 -2.249 1.00 94.88 80 SER A N 1
ATOM 600 C CA . SER A 1 80 ? -10.253 -2.508 -3.451 1.00 94.88 80 SER A CA 1
ATOM 601 C C . SER A 1 80 ? -11.550 -3.317 -3.501 1.00 94.88 80 SER A C 1
ATOM 603 O O . SER A 1 80 ? -12.110 -3.653 -2.452 1.00 94.88 80 SER A O 1
ATOM 605 N N . THR A 1 81 ? -12.075 -3.568 -4.694 1.00 95.00 81 THR A N 1
ATOM 606 C CA . THR A 1 81 ? -13.252 -4.420 -4.906 1.00 95.00 81 THR A CA 1
ATOM 607 C C . THR A 1 81 ? -12.808 -5.834 -5.280 1.00 95.00 81 THR A C 1
ATOM 609 O O . THR A 1 81 ? -11.649 -6.060 -5.608 1.00 95.00 81 THR A O 1
ATOM 612 N N . LEU A 1 82 ? -13.726 -6.805 -5.255 1.00 92.06 82 LEU A N 1
ATOM 613 C CA . LEU A 1 82 ? -13.420 -8.174 -5.701 1.00 92.06 82 LEU A CA 1
ATOM 614 C C . LEU A 1 82 ? -13.067 -8.259 -7.195 1.00 92.06 82 LEU A C 1
ATOM 616 O O . LEU A 1 82 ? -12.414 -9.204 -7.613 1.00 92.06 82 LEU A O 1
ATOM 620 N N . SER A 1 83 ? -13.497 -7.275 -7.983 1.00 91.62 83 SER A N 1
ATOM 621 C CA . SER A 1 83 ? -13.227 -7.156 -9.418 1.00 91.62 83 SER A CA 1
ATOM 622 C C . SER A 1 83 ? -12.104 -6.163 -9.737 1.00 91.62 83 SER A C 1
ATOM 624 O O . SER A 1 83 ? -11.915 -5.799 -10.899 1.00 91.62 83 SER A O 1
ATOM 626 N N . ASP A 1 84 ? -11.432 -5.631 -8.715 1.00 93.38 84 ASP A N 1
ATOM 627 C CA . ASP A 1 84 ? -10.361 -4.662 -8.901 1.00 93.38 84 ASP A CA 1
ATOM 628 C C . ASP A 1 84 ? -9.138 -5.347 -9.512 1.00 93.38 84 ASP A C 1
ATOM 630 O O . ASP A 1 84 ? -8.806 -6.485 -9.189 1.00 93.38 84 ASP A O 1
ATOM 634 N N . ARG A 1 85 ? -8.467 -4.628 -10.407 1.00 92.88 85 ARG A N 1
ATOM 635 C CA . ARG A 1 85 ? -7.333 -5.125 -11.178 1.00 92.88 85 ARG A CA 1
ATOM 636 C C . ARG A 1 85 ? -6.355 -4.013 -11.502 1.00 92.88 85 ARG A C 1
ATOM 638 O O . ARG A 1 85 ? -6.721 -2.835 -11.543 1.00 92.88 85 ARG A O 1
ATOM 645 N N . LEU A 1 86 ? -5.102 -4.382 -11.763 1.00 91.94 86 LEU A N 1
ATOM 646 C CA . LEU A 1 86 ? -4.117 -3.412 -12.236 1.00 91.94 86 LEU A CA 1
ATOM 647 C C . LEU A 1 86 ? -4.514 -2.929 -13.630 1.00 91.94 86 LEU A C 1
AT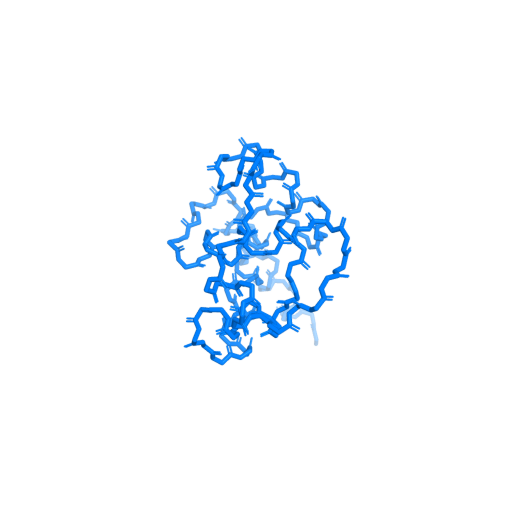OM 649 O O . LEU A 1 86 ? -4.828 -3.730 -14.510 1.00 91.94 86 LEU A O 1
ATOM 653 N N . THR A 1 87 ? -4.453 -1.618 -13.846 1.00 92.75 87 THR A N 1
ATOM 654 C CA . THR A 1 87 ? -4.615 -1.047 -15.188 1.00 92.75 87 THR A CA 1
ATOM 655 C C . THR A 1 87 ? -3.466 -1.483 -16.111 1.00 92.75 87 THR A C 1
ATOM 657 O O . THR A 1 87 ? -2.387 -1.831 -15.619 1.00 92.75 87 THR A O 1
ATOM 660 N N . PRO A 1 88 ? -3.611 -1.392 -17.449 1.00 90.94 88 PRO A N 1
ATOM 661 C CA . PRO A 1 88 ? -2.526 -1.730 -18.377 1.00 90.94 88 PRO A CA 1
ATOM 662 C C . PRO A 1 88 ? -1.217 -0.975 -18.095 1.00 90.94 88 PRO A C 1
ATOM 664 O O . PRO A 1 88 ? -0.121 -1.521 -18.226 1.00 90.94 88 PRO A O 1
ATOM 667 N N . LEU A 1 89 ? -1.319 0.281 -17.646 1.00 92.25 89 LEU A N 1
ATOM 668 C CA . LEU A 1 89 ? -0.163 1.090 -17.267 1.00 92.25 89 LEU A CA 1
ATOM 669 C C . LEU A 1 89 ? 0.488 0.602 -15.968 1.00 92.25 89 LEU A C 1
ATOM 671 O O . LEU A 1 89 ? 1.715 0.570 -15.875 1.00 92.25 89 LEU A O 1
ATOM 675 N N . GLU A 1 90 ? -0.315 0.232 -14.971 1.00 94.31 90 GLU A N 1
ATOM 676 C CA . GLU A 1 90 ? 0.178 -0.341 -13.717 1.00 94.31 90 GLU A CA 1
ATOM 677 C C . GLU A 1 90 ? 0.837 -1.704 -13.968 1.00 94.31 90 GLU A C 1
ATOM 679 O O . GLU A 1 90 ? 1.950 -1.921 -13.494 1.00 94.31 90 GLU A O 1
ATOM 684 N N . LYS A 1 91 ? 0.231 -2.572 -14.793 1.00 91.31 91 LYS A N 1
ATOM 685 C CA . LYS A 1 91 ? 0.815 -3.864 -15.194 1.00 91.31 91 LYS A CA 1
ATOM 686 C C . LYS A 1 91 ? 2.183 -3.650 -15.847 1.00 91.31 91 LYS A C 1
ATOM 688 O O . LYS A 1 91 ? 3.180 -4.173 -15.349 1.00 91.31 91 LYS A O 1
ATOM 693 N N . ARG A 1 92 ? 2.273 -2.752 -16.839 1.00 90.94 92 ARG A N 1
ATOM 694 C CA . ARG A 1 92 ? 3.545 -2.405 -17.499 1.00 90.94 92 ARG A CA 1
ATOM 695 C C . ARG A 1 92 ? 4.604 -1.890 -16.522 1.00 90.94 92 ARG A C 1
ATOM 697 O O . ARG A 1 92 ? 5.754 -2.302 -16.606 1.00 90.94 92 ARG A O 1
ATOM 704 N N . ARG A 1 93 ? 4.236 -0.995 -15.599 1.00 93.75 93 ARG A N 1
ATOM 705 C CA . ARG A 1 93 ? 5.179 -0.430 -14.616 1.00 93.75 93 ARG A CA 1
ATOM 706 C C . ARG A 1 93 ? 5.618 -1.434 -13.562 1.00 93.75 93 ARG A C 1
ATOM 708 O O . ARG A 1 93 ? 6.762 -1.378 -13.135 1.00 93.75 93 ARG A O 1
ATOM 715 N N . SER A 1 94 ? 4.721 -2.317 -13.133 1.00 90.94 94 SER A N 1
ATOM 716 C CA . SER A 1 94 ? 5.043 -3.352 -12.151 1.00 90.94 94 SER A CA 1
ATOM 717 C C . SER A 1 94 ? 6.051 -4.366 -12.693 1.00 90.94 94 SER A C 1
ATOM 719 O O . SER A 1 94 ? 6.780 -4.964 -11.916 1.00 90.94 94 SER A O 1
ATOM 721 N N . GLY A 1 95 ? 6.118 -4.546 -14.017 1.00 86.81 95 GLY A N 1
ATOM 722 C CA . GLY A 1 95 ? 6.963 -5.566 -14.632 1.00 86.81 95 GLY A CA 1
ATOM 723 C C . GLY A 1 95 ? 6.427 -6.990 -14.455 1.00 86.81 95 GLY A C 1
ATOM 724 O O . GLY A 1 95 ? 7.138 -7.938 -14.780 1.00 86.81 95 GLY A O 1
ATOM 725 N N . ARG A 1 96 ? 5.186 -7.153 -13.968 1.00 78.62 96 ARG A N 1
ATOM 726 C CA . ARG A 1 96 ? 4.519 -8.456 -13.864 1.00 78.62 96 ARG A CA 1
ATOM 727 C C . ARG A 1 96 ? 4.271 -9.008 -15.269 1.00 78.62 96 ARG A C 1
ATOM 729 O O . ARG A 1 96 ? 3.505 -8.427 -16.041 1.00 78.62 96 ARG A O 1
ATOM 736 N N . LYS A 1 97 ? 4.952 -10.108 -15.597 1.00 61.50 97 LYS A N 1
ATOM 737 C CA . LYS A 1 97 ? 4.685 -10.936 -16.778 1.00 61.50 97 LYS A CA 1
ATOM 738 C C . LYS A 1 97 ? 3.748 -12.059 -16.335 1.00 61.50 97 LYS A C 1
ATOM 740 O O . LYS A 1 97 ? 4.127 -12.820 -15.455 1.00 61.50 97 LYS A O 1
ATOM 745 N N . ASP A 1 98 ? 2.539 -12.060 -16.889 1.00 54.91 98 ASP A N 1
ATOM 746 C CA . ASP A 1 98 ? 1.461 -13.057 -16.786 1.00 54.91 98 ASP A CA 1
ATOM 747 C C . ASP A 1 98 ? 1.596 -14.113 -15.673 1.00 54.91 98 ASP A C 1
ATOM 749 O O . ASP A 1 98 ? 1.900 -15.277 -15.909 1.00 54.91 98 ASP A O 1
ATOM 753 N N . ASP A 1 99 ? 1.291 -13.711 -14.441 1.00 63.91 99 ASP A N 1
ATOM 754 C CA . ASP A 1 99 ? 1.172 -14.575 -13.261 1.00 63.91 99 ASP A CA 1
ATOM 755 C C . ASP A 1 99 ? -0.219 -15.232 -13.130 1.00 63.91 99 ASP A C 1
ATOM 757 O O . ASP A 1 99 ? -0.594 -15.734 -12.071 1.00 63.91 99 ASP A O 1
ATOM 761 N N . GLY A 1 100 ? -0.994 -15.246 -14.221 1.00 53.31 100 GLY A N 1
ATOM 762 C CA . GLY A 1 100 ? -2.247 -15.997 -14.347 1.00 53.31 100 GLY A CA 1
ATOM 763 C C . GLY A 1 100 ? -3.441 -15.447 -13.558 1.00 53.31 100 GLY A C 1
ATOM 764 O O . GLY A 1 100 ? -4.500 -16.065 -13.576 1.00 53.31 100 GLY A O 1
ATOM 765 N N . TRP A 1 101 ? -3.297 -14.308 -12.873 1.00 57.97 101 TRP A N 1
ATOM 766 C CA . TRP A 1 101 ? -4.361 -13.682 -12.070 1.00 57.97 101 TRP A CA 1
ATOM 767 C C . TRP A 1 101 ? -4.798 -12.294 -12.570 1.00 57.97 101 TRP A C 1
ATOM 769 O O . TRP A 1 101 ? -5.741 -11.733 -12.010 1.00 57.97 101 TRP A O 1
ATOM 779 N N . ASN A 1 102 ? -4.151 -11.731 -13.604 1.00 49.28 102 ASN A N 1
ATOM 780 C CA . ASN A 1 102 ? -4.518 -10.425 -14.170 1.00 49.28 102 ASN A CA 1
ATOM 781 C C . ASN A 1 102 ? -4.103 -10.206 -15.630 1.00 49.28 102 ASN A C 1
ATOM 783 O O . ASN A 1 102 ? -2.932 -10.493 -15.967 1.00 49.28 102 ASN A O 1
#

Secondary structure (DSSP, 8-state):
-HHHHHHHHHHHHTTTTPPPPHHHHHHHHHHHTT--HHHHHHHHT--HHHHHHHHHHHHHHHT---HHHHHHHHHHTTSS-TT----HHHHHHHT----S--

Foldseek 3Di:
DPVVVVVVVVVLVVLAQDDQDPLLLQLLQCLLQVADLQLSCQLVVHDSVVSVVSPVSSCSNPVHPDSVSSNVVCCVVVSAHPPRDQDPSSCVRSVDDCPPRD